Protein AF-A0A3P7E6A6-F1 (afdb_monomer_lite)

pLDDT: mean 84.82, std 11.06, range [55.81, 97.25]

Structure (mmCIF, N/CA/C/O backbone):
data_AF-A0A3P7E6A6-F1
#
_entry.id   AF-A0A3P7E6A6-F1
#
loop_
_atom_site.group_PDB
_atom_site.id
_atom_site.type_symbol
_atom_site.label_atom_id
_atom_site.label_alt_id
_atom_site.label_comp_id
_atom_site.label_asym_id
_atom_site.label_entity_id
_atom_site.label_seq_id
_atom_site.pdbx_PDB_ins_code
_atom_site.Cartn_x
_atom_site.Cartn_y
_atom_site.Cartn_z
_atom_site.occupancy
_atom_site.B_iso_or_equiv
_atom_site.auth_seq_id
_atom_site.auth_comp_id
_atom_site.auth_asym_id
_atom_site.auth_atom_id
_atom_site.pdbx_PDB_model_num
ATOM 1 N N . MET A 1 1 ? -2.492 -3.692 -2.249 1.00 81.19 1 MET A N 1
ATOM 2 C CA . MET A 1 1 ? -1.056 -3.326 -2.250 1.00 81.19 1 MET A CA 1
ATOM 3 C C . MET A 1 1 ? -0.349 -4.198 -1.227 1.00 81.19 1 MET A C 1
ATOM 5 O O . MET A 1 1 ? -1.005 -4.573 -0.264 1.00 81.19 1 MET A O 1
ATOM 9 N N . PHE A 1 2 ? 0.921 -4.546 -1.443 1.00 87.50 2 PHE A N 1
ATOM 10 C CA . PHE A 1 2 ? 1.742 -5.242 -0.449 1.00 87.50 2 PHE A CA 1
ATOM 11 C C . PHE A 1 2 ? 2.959 -4.363 -0.099 1.00 87.50 2 PHE A C 1
ATOM 13 O O . PHE A 1 2 ? 3.655 -3.942 -1.025 1.00 87.50 2 PHE A O 1
ATOM 20 N N . PRO A 1 3 ? 3.215 -4.075 1.188 1.00 90.12 3 PRO A N 1
ATOM 21 C CA . PRO A 1 3 ? 2.368 -4.431 2.326 1.00 90.12 3 PRO A CA 1
ATOM 22 C C . PRO A 1 3 ? 0.995 -3.742 2.254 1.00 90.12 3 PRO A C 1
ATOM 24 O O . PRO A 1 3 ? 0.812 -2.736 1.564 1.00 90.12 3 PRO A O 1
ATOM 27 N N . THR A 1 4 ? 0.004 -4.326 2.925 1.00 91.12 4 THR A N 1
ATOM 28 C CA . THR A 1 4 ? -1.323 -3.713 3.044 1.00 91.12 4 THR A CA 1
ATOM 29 C C . THR A 1 4 ? -1.209 -2.442 3.882 1.00 91.12 4 THR A C 1
ATOM 31 O O . THR A 1 4 ? -0.591 -2.466 4.944 1.00 91.12 4 THR A O 1
ATOM 34 N N . LEU A 1 5 ? -1.819 -1.342 3.430 1.00 89.44 5 LEU A N 1
ATOM 35 C CA . LEU A 1 5 ? -1.947 -0.133 4.242 1.00 89.44 5 LEU A CA 1
ATOM 36 C C . LEU A 1 5 ? -2.865 -0.437 5.435 1.00 89.44 5 LEU A C 1
ATOM 38 O O . LEU A 1 5 ? -4.048 -0.711 5.243 1.00 89.44 5 LEU A O 1
ATOM 42 N N . GLN A 1 6 ? -2.317 -0.412 6.648 1.00 90.94 6 GLN A N 1
ATOM 43 C CA . GLN A 1 6 ? -3.056 -0.603 7.895 1.00 90.94 6 GLN A CA 1
ATOM 44 C C . GLN A 1 6 ? -2.994 0.686 8.711 1.00 90.94 6 GLN A C 1
ATOM 46 O O . GLN A 1 6 ? -1.918 1.249 8.900 1.00 90.94 6 GLN A O 1
ATOM 51 N N . VAL A 1 7 ? -4.148 1.149 9.185 1.00 90.06 7 VAL A N 1
ATOM 52 C CA . VAL A 1 7 ? -4.275 2.371 9.985 1.00 90.06 7 VAL A CA 1
ATOM 53 C C . VAL A 1 7 ? -5.095 2.040 11.226 1.00 90.06 7 VAL A C 1
ATOM 55 O O . VAL A 1 7 ? -6.155 1.428 11.115 1.00 90.06 7 VAL A O 1
ATOM 58 N N . ALA A 1 8 ? -4.603 2.438 12.398 1.00 90.44 8 ALA A N 1
ATOM 59 C CA . ALA A 1 8 ? -5.331 2.362 13.658 1.00 90.44 8 ALA A CA 1
ATOM 60 C C . ALA A 1 8 ? -5.713 3.779 14.089 1.00 90.44 8 ALA A C 1
ATOM 62 O O . ALA A 1 8 ? -4.866 4.671 14.107 1.00 90.44 8 ALA A O 1
ATOM 63 N N . ILE A 1 9 ? -6.987 3.984 14.413 1.00 88.44 9 ILE A N 1
ATOM 64 C CA . ILE A 1 9 ? -7.528 5.281 14.820 1.00 88.44 9 ILE A CA 1
ATOM 65 C C . ILE A 1 9 ? -8.172 5.112 16.193 1.00 88.44 9 ILE A C 1
ATOM 67 O O . ILE A 1 9 ? -8.887 4.141 16.428 1.00 88.44 9 ILE A O 1
ATOM 71 N N . SER A 1 10 ? -7.909 6.052 17.096 1.00 89.62 10 SER A N 1
ATOM 72 C CA . SER A 1 10 ? -8.456 6.092 18.452 1.00 89.62 10 SER A CA 1
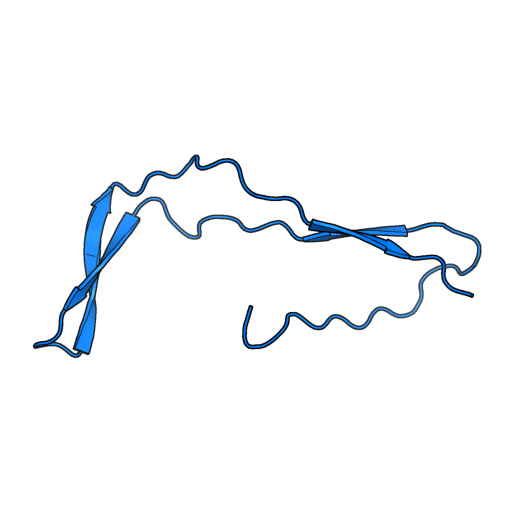ATOM 73 C C . SER A 1 10 ? -8.910 7.513 18.800 1.00 89.62 10 SER A C 1
ATOM 75 O O . SER A 1 10 ? -8.519 8.474 18.141 1.00 89.62 10 SER A O 1
ATOM 77 N N . GLY A 1 11 ? -9.765 7.646 19.819 1.00 91.44 11 GLY A N 1
ATOM 78 C CA . GLY A 1 11 ? -10.228 8.951 20.310 1.00 91.44 11 GLY A CA 1
ATOM 79 C C . GLY A 1 11 ? -11.282 9.649 19.442 1.00 91.44 11 GLY A C 1
ATOM 80 O O . GLY A 1 11 ? -11.512 10.839 19.628 1.00 91.44 11 GLY A O 1
ATOM 81 N N . LEU A 1 12 ? -11.910 8.941 18.498 1.00 88.81 12 LEU A N 1
ATOM 82 C CA . LEU A 1 12 ? -13.060 9.461 17.756 1.00 88.81 12 LEU A CA 1
ATOM 83 C C . LEU A 1 12 ? -14.352 9.314 18.561 1.00 88.81 12 LEU A C 1
ATOM 85 O O . LEU A 1 12 ? -14.498 8.389 19.359 1.00 88.81 12 LEU A O 1
ATOM 89 N N . GLU A 1 13 ? -15.294 10.218 18.305 1.00 91.19 13 GLU A N 1
ATOM 90 C CA . GLU A 1 13 ? -16.596 10.232 18.960 1.00 91.19 13 GLU A CA 1
ATOM 91 C C . GLU A 1 13 ? -17.475 9.079 18.427 1.00 91.19 13 GLU A C 1
ATOM 93 O O . GLU A 1 13 ? -17.755 9.046 17.224 1.00 91.19 13 GLU A O 1
ATOM 98 N N . PRO A 1 14 ? -17.961 8.150 19.274 1.00 86.12 14 PRO A N 1
ATOM 99 C CA . PRO A 1 14 ? -18.725 6.983 18.813 1.00 86.12 14 PRO A CA 1
ATOM 100 C C . PRO A 1 14 ? -20.063 7.329 18.147 1.00 86.12 14 PRO A C 1
ATOM 102 O O . PRO A 1 14 ? -20.580 6.560 17.342 1.00 86.12 14 PRO A O 1
ATOM 105 N N . SER A 1 15 ? -20.637 8.492 18.465 1.00 88.62 15 SER A N 1
ATOM 106 C CA . SER A 1 15 ? -21.935 8.929 17.938 1.00 88.62 15 SER A CA 1
ATOM 107 C C . SER A 1 15 ? -21.876 9.479 16.504 1.00 88.62 15 SER A C 1
ATOM 109 O O . SER A 1 15 ? -22.918 9.759 15.904 1.00 88.62 15 SER A O 1
ATOM 111 N N . VAL A 1 16 ? -20.678 9.619 15.925 1.00 89.56 16 VAL A N 1
ATOM 112 C CA . VAL A 1 16 ? -20.451 10.277 14.632 1.00 89.56 16 VAL A CA 1
ATOM 113 C C . VAL A 1 16 ? -20.054 9.264 13.554 1.00 89.56 16 VAL A C 1
ATOM 115 O O . VAL A 1 16 ? -19.306 8.317 13.787 1.00 89.56 16 VAL A O 1
ATOM 118 N N . ARG A 1 17 ? -20.544 9.475 12.325 1.00 86.94 17 ARG A N 1
ATOM 119 C CA . ARG A 1 17 ? -20.130 8.692 11.151 1.00 86.94 17 ARG A CA 1
ATOM 120 C C . ARG A 1 17 ? -18.909 9.319 10.498 1.00 86.94 17 ARG A C 1
ATOM 122 O O . ARG A 1 17 ? -18.937 10.494 10.136 1.00 86.94 17 ARG A O 1
ATOM 129 N N . TYR A 1 18 ? -17.888 8.502 10.266 1.00 87.94 18 TYR A N 1
ATOM 130 C CA . TYR A 1 18 ? -16.660 8.918 9.602 1.00 87.94 18 TYR A CA 1
ATOM 131 C C . TYR A 1 18 ? -16.488 8.178 8.275 1.00 87.94 18 TYR A C 1
ATOM 133 O O . TYR A 1 18 ? -16.729 6.975 8.160 1.00 87.94 18 TYR A O 1
ATOM 141 N N . SER A 1 19 ? -16.049 8.916 7.260 1.00 89.69 19 SER A N 1
ATOM 142 C CA . SER A 1 19 ? -15.518 8.354 6.021 1.00 89.69 19 SER A CA 1
ATOM 143 C C . SER A 1 19 ? -14.006 8.494 6.045 1.00 89.69 19 SER A C 1
ATOM 145 O O . SER A 1 19 ? -13.491 9.582 6.295 1.00 89.69 19 SER A O 1
ATOM 147 N N . LEU A 1 20 ? -13.298 7.407 5.764 1.00 89.06 20 LEU A N 1
ATOM 148 C CA . LEU A 1 20 ? -11.857 7.430 5.565 1.00 89.06 20 LEU A CA 1
ATOM 149 C C . LEU A 1 20 ? -11.577 7.373 4.072 1.00 89.06 20 LEU A C 1
ATOM 151 O O . LEU A 1 20 ? -12.092 6.501 3.373 1.00 89.06 20 LEU A O 1
ATOM 155 N N . MET A 1 21 ? -10.772 8.308 3.589 1.00 88.88 21 MET A N 1
ATOM 156 C CA . MET A 1 21 ? -10.391 8.391 2.187 1.00 88.88 21 MET A CA 1
ATOM 157 C C . MET A 1 21 ? -8.880 8.252 2.084 1.00 88.88 21 MET A C 1
ATOM 159 O O . MET A 1 21 ? -8.146 8.890 2.836 1.00 88.88 21 MET A O 1
ATOM 163 N N . VAL A 1 22 ? -8.429 7.408 1.161 1.00 88.56 22 VAL A N 1
ATOM 164 C CA . VAL A 1 22 ? -7.014 7.296 0.799 1.00 88.56 22 VAL A CA 1
ATOM 165 C C . VAL A 1 22 ? -6.860 7.804 -0.625 1.00 88.56 22 VAL A C 1
ATOM 167 O O . VAL A 1 22 ? -7.455 7.238 -1.549 1.00 88.56 22 VAL A O 1
ATOM 170 N N . ASP A 1 23 ? -6.072 8.864 -0.785 1.00 88.06 23 ASP A N 1
ATOM 171 C CA . ASP A 1 23 ? -5.600 9.348 -2.073 1.00 88.06 23 ASP A CA 1
ATOM 172 C C . ASP A 1 23 ? -4.151 8.901 -2.313 1.00 88.06 23 ASP A C 1
ATOM 174 O O . ASP A 1 23 ? -3.374 8.629 -1.398 1.00 88.06 23 ASP A O 1
ATOM 178 N N . LEU A 1 24 ? -3.796 8.756 -3.585 1.00 84.69 24 LEU A N 1
ATOM 179 C CA . LEU A 1 24 ? -2.425 8.509 -4.005 1.00 84.69 24 LEU A CA 1
ATOM 180 C C . LEU A 1 24 ? -2.034 9.673 -4.896 1.00 84.69 24 LEU A C 1
ATOM 182 O O . LEU A 1 24 ? -2.702 9.932 -5.888 1.00 84.69 24 LEU A O 1
ATOM 186 N N . THR A 1 25 ? -0.960 10.366 -4.545 1.00 84.69 25 THR A N 1
ATOM 187 C CA . THR A 1 25 ? -0.431 11.500 -5.305 1.00 84.69 25 THR A CA 1
ATOM 188 C C . THR A 1 25 ? 0.946 11.151 -5.859 1.00 84.69 25 THR A C 1
ATOM 190 O O . THR A 1 25 ? 1.738 10.442 -5.230 1.00 84.69 25 THR A O 1
ATOM 193 N N . CYS A 1 26 ? 1.226 11.613 -7.078 1.00 87.06 26 CYS A N 1
ATOM 194 C CA . CYS A 1 26 ? 2.549 11.472 -7.666 1.00 87.06 26 CYS A CA 1
ATOM 195 C C . CYS A 1 26 ? 3.559 12.330 -6.896 1.00 87.06 26 CYS A C 1
ATOM 197 O O . CYS A 1 26 ? 3.394 13.540 -6.774 1.00 87.06 26 CYS A O 1
ATOM 199 N N . ILE A 1 27 ? 4.648 11.703 -6.445 1.00 87.69 27 ILE A N 1
ATOM 200 C CA . ILE A 1 27 ? 5.762 12.398 -5.780 1.00 87.69 27 ILE A CA 1
ATOM 201 C C . ILE A 1 27 ? 6.450 13.372 -6.749 1.00 87.69 27 ILE A C 1
ATOM 203 O O . ILE A 1 27 ? 6.904 14.440 -6.345 1.00 87.69 27 ILE A O 1
ATOM 207 N N . ASP A 1 28 ? 6.529 13.010 -8.032 1.00 90.00 28 ASP A N 1
ATOM 208 C CA . ASP A 1 28 ? 7.031 13.882 -9.083 1.00 90.00 28 ASP A CA 1
ATOM 209 C C . ASP A 1 28 ? 6.378 13.613 -10.448 1.00 90.00 28 ASP A C 1
ATOM 211 O O . ASP A 1 28 ? 5.649 12.642 -10.657 1.00 90.00 28 ASP A O 1
ATOM 215 N N . ASN A 1 29 ? 6.682 14.494 -11.403 1.00 89.50 29 ASN A N 1
ATOM 216 C CA . ASN A 1 29 ? 6.223 14.398 -12.785 1.00 89.50 29 ASN A CA 1
ATOM 217 C C . ASN A 1 29 ? 7.292 13.742 -13.672 1.00 89.50 29 ASN A C 1
ATOM 219 O O . ASN A 1 29 ? 7.577 14.235 -14.767 1.00 89.50 29 ASN A O 1
ATOM 223 N N . LYS A 1 30 ? 7.944 12.665 -13.211 1.00 90.75 30 LYS A N 1
ATOM 224 C CA . LYS A 1 30 ? 8.991 11.962 -13.970 1.00 90.75 30 LYS A CA 1
ATOM 225 C C . LYS A 1 30 ? 8.603 10.518 -14.240 1.00 90.75 30 LYS A C 1
ATOM 227 O O . LYS A 1 30 ? 8.004 9.827 -13.425 1.00 90.75 30 LYS A O 1
ATOM 232 N N . ARG A 1 31 ? 8.985 10.033 -15.418 1.00 91.06 31 ARG A N 1
ATOM 233 C CA . ARG A 1 31 ? 8.896 8.615 -15.755 1.00 91.06 31 ARG A CA 1
ATOM 234 C C . ARG A 1 31 ? 10.218 7.950 -15.407 1.00 91.06 31 ARG A C 1
ATOM 236 O O . ARG A 1 31 ? 11.247 8.305 -15.980 1.00 91.06 31 ARG A O 1
ATOM 243 N N . TYR A 1 32 ? 10.184 6.963 -14.521 1.00 94.44 32 TYR A N 1
ATOM 244 C CA . TYR A 1 32 ? 11.364 6.188 -14.140 1.00 94.44 32 TYR A CA 1
ATOM 245 C C . TYR A 1 32 ? 11.505 4.910 -14.977 1.00 94.44 32 TYR A C 1
ATOM 247 O O . TYR A 1 32 ? 10.517 4.293 -15.375 1.00 94.44 32 TYR A O 1
ATOM 255 N N . ARG A 1 33 ? 12.750 4.505 -15.243 1.00 94.81 33 ARG A N 1
ATOM 256 C CA . ARG A 1 33 ? 13.126 3.209 -15.828 1.00 94.81 33 ARG A CA 1
ATOM 257 C C . ARG A 1 33 ? 14.176 2.549 -14.939 1.00 94.81 33 ARG A C 1
ATOM 259 O O . ARG A 1 33 ? 15.077 3.226 -14.452 1.00 94.81 33 ARG A O 1
ATOM 266 N N . TYR A 1 34 ? 14.089 1.232 -14.766 1.00 97.25 34 TYR A N 1
ATOM 267 C CA . TYR A 1 34 ? 15.120 0.465 -14.070 1.00 97.25 34 TYR A CA 1
ATOM 268 C C . TYR A 1 34 ? 16.323 0.196 -14.993 1.00 97.25 34 TYR A C 1
ATOM 270 O O . TYR A 1 34 ? 16.153 -0.280 -16.120 1.00 97.25 34 TYR A O 1
ATOM 278 N N . ALA A 1 35 ? 17.534 0.523 -14.537 1.00 96.31 35 ALA A N 1
ATOM 279 C CA . ALA A 1 35 ? 18.791 0.295 -15.247 1.00 96.31 35 ALA A CA 1
ATOM 280 C C . ALA A 1 35 ? 19.523 -0.920 -14.660 1.00 96.31 35 ALA A C 1
ATOM 282 O O . ALA A 1 35 ? 20.176 -0.813 -13.624 1.00 96.31 35 ALA A O 1
ATOM 283 N N . PHE A 1 36 ? 19.450 -2.062 -15.352 1.00 94.75 36 PHE A N 1
ATOM 284 C CA . PHE A 1 36 ? 19.986 -3.343 -14.873 1.00 94.75 36 PHE A CA 1
ATOM 285 C C . PHE A 1 36 ? 21.495 -3.329 -14.595 1.00 94.75 36 PHE A C 1
ATOM 287 O O . PHE A 1 36 ? 21.921 -3.853 -13.576 1.00 94.75 36 PHE A O 1
ATOM 294 N N . HIS A 1 37 ? 22.306 -2.681 -15.441 1.00 95.12 37 HIS A N 1
ATOM 295 C CA . HIS A 1 37 ? 23.766 -2.637 -15.253 1.00 95.12 37 HIS A CA 1
ATOM 296 C C . HIS A 1 37 ? 24.209 -1.871 -14.000 1.00 95.12 37 HIS A C 1
ATOM 298 O O . HIS A 1 37 ? 25.326 -2.048 -13.532 1.00 95.12 37 HIS A O 1
ATOM 304 N N . GLN A 1 38 ? 23.354 -0.982 -13.492 1.00 93.56 38 GLN A N 1
ATOM 305 C CA . GLN A 1 38 ? 23.657 -0.109 -12.358 1.00 93.56 38 GLN A CA 1
ATOM 306 C C . GLN A 1 38 ? 22.737 -0.392 -11.160 1.00 93.56 38 GLN A C 1
ATOM 308 O O . GLN A 1 38 ? 22.796 0.339 -10.175 1.00 93.56 38 GLN A O 1
ATOM 313 N N . SER A 1 39 ? 21.868 -1.407 -11.265 1.00 96.44 39 SER A N 1
ATOM 314 C CA . SER A 1 39 ? 20.875 -1.817 -10.263 1.00 96.44 39 SER A CA 1
ATOM 315 C C . SER A 1 39 ? 20.094 -0.659 -9.632 1.00 96.44 39 SER A C 1
ATOM 317 O O . SER A 1 39 ? 19.819 -0.662 -8.433 1.00 96.44 39 SER A O 1
ATOM 319 N N . LYS A 1 40 ? 19.734 0.356 -10.429 1.00 96.31 40 LYS A N 1
ATOM 320 C CA . LYS A 1 40 ? 19.084 1.580 -9.932 1.00 96.31 40 LYS A CA 1
ATOM 321 C C . LYS A 1 40 ? 17.978 2.093 -10.845 1.00 96.31 40 LYS A C 1
ATOM 323 O O . LYS A 1 40 ? 17.963 1.831 -12.048 1.00 96.31 40 LYS A O 1
ATOM 328 N N . TRP A 1 41 ? 17.084 2.890 -10.268 1.00 96.19 41 TRP A N 1
ATOM 329 C CA . TRP A 1 41 ? 16.078 3.652 -11.003 1.00 96.19 41 TRP A CA 1
ATOM 330 C C . TRP A 1 41 ? 16.691 4.930 -11.589 1.00 96.19 41 TRP A C 1
ATOM 332 O O . TRP A 1 41 ? 17.390 5.664 -10.893 1.00 96.19 41 TRP A O 1
ATOM 342 N N . ILE A 1 42 ? 16.434 5.197 -12.871 1.00 95.12 42 ILE A N 1
ATOM 343 C CA . ILE A 1 42 ? 16.879 6.402 -13.584 1.00 95.12 42 ILE A CA 1
ATOM 344 C C . ILE A 1 42 ? 15.693 7.126 -14.221 1.00 95.12 42 ILE A C 1
ATOM 346 O O . ILE A 1 42 ? 14.689 6.508 -14.581 1.00 95.12 42 ILE A O 1
ATOM 350 N N . VAL A 1 43 ? 15.820 8.441 -14.389 1.00 95.25 43 VAL A N 1
ATOM 351 C CA . VAL A 1 43 ? 14.822 9.252 -15.094 1.00 95.25 43 VAL A CA 1
ATOM 352 C C . VAL A 1 43 ? 14.891 8.938 -16.588 1.00 95.25 43 VAL A C 1
ATOM 354 O O . VAL A 1 43 ? 15.945 9.047 -17.207 1.00 95.25 43 VAL A O 1
ATOM 357 N N . ALA A 1 44 ? 13.759 8.548 -17.165 1.00 93.06 44 ALA A N 1
ATOM 358 C CA . ALA A 1 44 ? 13.617 8.182 -18.573 1.00 93.06 44 ALA A CA 1
ATOM 359 C C . ALA A 1 44 ? 12.828 9.216 -19.394 1.00 93.06 44 ALA A C 1
ATOM 361 O O . ALA A 1 44 ? 12.589 8.993 -20.582 1.00 93.06 44 ALA A O 1
ATOM 362 N N . GLY A 1 45 ? 12.355 10.294 -18.763 1.00 92.50 45 GLY A N 1
ATOM 363 C CA . GLY A 1 45 ? 11.619 11.382 -19.408 1.00 92.50 45 GLY A CA 1
ATOM 364 C C . GLY A 1 45 ? 10.525 11.986 -18.518 1.00 92.50 45 GLY A C 1
ATOM 365 O O . GLY A 1 45 ? 10.433 11.640 -17.336 1.00 92.50 45 GLY A O 1
ATOM 366 N N . PRO A 1 46 ? 9.683 12.8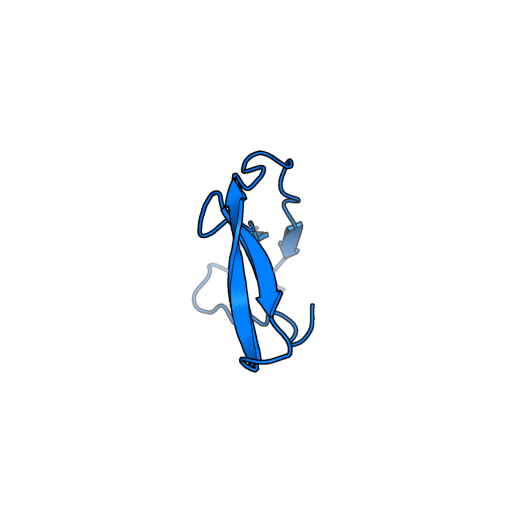71 -19.078 1.00 90.00 46 PRO A N 1
ATOM 367 C CA . PRO A 1 46 ? 8.549 13.450 -18.366 1.00 90.00 46 PRO A CA 1
ATOM 368 C C . PRO A 1 46 ? 7.500 12.378 -18.034 1.00 90.00 46 PRO A C 1
ATOM 370 O O . PRO A 1 46 ? 7.180 11.512 -18.853 1.00 90.00 46 PRO A O 1
ATOM 373 N N . GLY A 1 47 ? 6.993 12.419 -16.806 1.00 85.06 47 GLY A N 1
ATOM 374 C CA . GLY A 1 47 ? 5.884 11.599 -16.326 1.00 85.06 47 GLY A CA 1
ATOM 375 C C . GLY A 1 47 ? 4.541 12.235 -16.677 1.00 85.06 47 GLY A C 1
ATOM 376 O O . GLY A 1 47 ? 4.426 13.455 -16.774 1.00 85.06 47 GLY A O 1
ATOM 377 N N . LYS A 1 48 ? 3.510 11.407 -16.865 1.00 77.25 48 LYS A N 1
ATOM 378 C CA . LYS A 1 48 ? 2.131 11.891 -16.997 1.00 77.25 48 LYS A CA 1
ATOM 379 C C . LYS A 1 48 ? 1.560 12.076 -15.594 1.00 77.25 48 LYS A C 1
ATOM 381 O O . LYS A 1 48 ? 1.201 11.099 -14.952 1.00 77.25 48 LYS A O 1
ATOM 386 N N . SER A 1 49 ? 1.509 13.317 -15.132 1.00 65.62 49 SER A N 1
ATOM 387 C CA . SER A 1 49 ? 1.129 13.680 -13.762 1.00 65.62 49 SER A CA 1
ATOM 388 C C . SER A 1 49 ? -0.377 13.684 -13.486 1.00 65.62 49 SER A C 1
ATOM 390 O O . SER A 1 49 ? -0.787 13.790 -12.339 1.00 65.62 49 SER A O 1
ATOM 392 N N . HIS A 1 50 ? -1.208 13.551 -14.523 1.00 61.53 50 HIS A N 1
ATOM 393 C CA . HIS A 1 50 ? -2.666 13.658 -14.421 1.00 61.53 50 HIS A CA 1
ATOM 394 C C . HIS A 1 50 ? -3.370 12.385 -14.891 1.00 61.53 50 HIS A C 1
ATOM 396 O O . HIS A 1 50 ? -4.220 12.421 -15.780 1.00 61.53 50 HIS A O 1
ATOM 402 N N . VAL A 1 51 ? -3.013 11.239 -14.320 1.00 59.22 51 VAL A N 1
ATOM 403 C CA . VAL A 1 51 ? -3.905 10.078 -14.394 1.00 59.22 51 VAL A CA 1
ATOM 404 C C . VAL A 1 51 ? -4.852 10.205 -13.210 1.00 59.22 51 VAL A C 1
ATOM 406 O O . VAL A 1 51 ? -4.385 10.228 -12.078 1.00 59.22 51 VAL A O 1
ATOM 409 N N . TYR A 1 52 ? -6.152 10.366 -13.475 1.00 55.81 52 TYR A N 1
ATOM 410 C CA . TYR A 1 52 ? -7.197 10.465 -12.453 1.00 55.81 52 TYR A CA 1
ATOM 411 C C . TYR A 1 52 ? -6.965 9.429 -11.351 1.00 55.81 52 TYR A C 1
ATOM 413 O O . TYR A 1 52 ? -6.992 8.223 -11.603 1.00 55.81 52 TYR A O 1
ATOM 421 N N . PHE A 1 53 ? -6.668 9.911 -10.147 1.00 63.44 53 PHE A N 1
ATOM 422 C CA . PHE A 1 53 ? -6.353 9.045 -9.026 1.00 63.44 53 PHE A CA 1
ATOM 423 C C . PHE A 1 53 ? -7.635 8.424 -8.477 1.00 63.44 53 PHE A C 1
ATOM 425 O O . PHE A 1 53 ? -8.666 9.087 -8.353 1.00 63.44 53 PHE 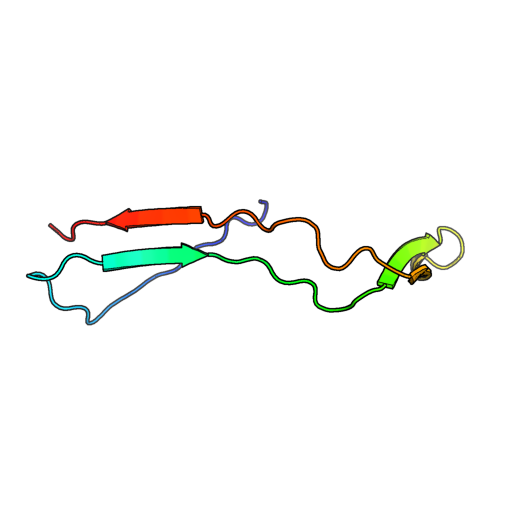A O 1
ATOM 432 N N . PHE A 1 54 ? -7.568 7.132 -8.162 1.00 68.62 54 PHE A N 1
ATOM 433 C CA . PHE A 1 54 ? -8.653 6.433 -7.493 1.00 68.62 54 PHE A CA 1
ATOM 434 C C . PHE A 1 54 ? -8.697 6.868 -6.035 1.00 68.62 54 PHE A C 1
ATOM 436 O O . PHE A 1 54 ? -7.736 6.680 -5.291 1.00 68.62 54 PHE A O 1
ATOM 443 N N . VAL A 1 55 ? -9.831 7.433 -5.638 1.00 75.31 55 VAL A N 1
ATOM 444 C CA . VAL A 1 55 ? -10.154 7.665 -4.236 1.00 75.31 55 VAL A CA 1
ATOM 445 C C . VAL A 1 55 ? -10.758 6.381 -3.688 1.00 75.31 55 VAL A C 1
ATOM 447 O O . VAL A 1 55 ? -11.801 5.926 -4.161 1.00 75.31 55 VAL A O 1
ATOM 450 N N . PHE A 1 56 ? -10.115 5.799 -2.682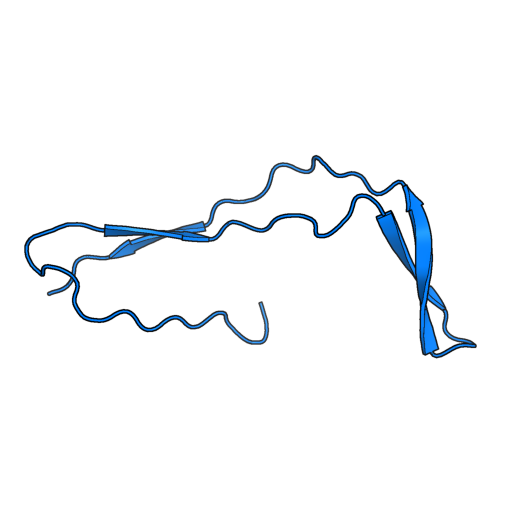 1.00 79.81 56 PHE A N 1
ATOM 451 C CA . PHE A 1 56 ? -10.681 4.673 -1.946 1.00 79.81 56 PHE A CA 1
ATOM 452 C C . PHE A 1 56 ? -11.400 5.216 -0.718 1.00 79.81 56 PHE A C 1
ATOM 454 O O . PHE A 1 56 ? -10.753 5.652 0.232 1.00 79.81 56 PHE A O 1
ATOM 461 N N . GLN A 1 57 ? -12.733 5.220 -0.760 1.00 80.25 57 GLN A N 1
ATOM 462 C CA . GLN A 1 57 ? -13.566 5.605 0.373 1.00 80.25 57 GLN A CA 1
ATOM 463 C C . GLN A 1 57 ? -13.983 4.366 1.163 1.00 80.25 57 GLN A C 1
ATOM 465 O O . GLN A 1 57 ? -14.568 3.429 0.619 1.00 80.25 57 GLN A O 1
ATOM 470 N N . PHE A 1 58 ? -13.740 4.406 2.465 1.00 77.38 58 PHE A N 1
ATOM 471 C CA . PHE A 1 58 ? -14.196 3.413 3.419 1.00 77.38 58 PHE A CA 1
ATOM 472 C C . PHE A 1 58 ? -15.158 4.076 4.400 1.00 77.38 58 PHE A C 1
ATOM 474 O O . PHE A 1 58 ? -14.821 5.063 5.054 1.00 77.38 58 PHE A O 1
ATOM 481 N N . ASN A 1 59 ? -16.374 3.544 4.480 1.00 74.81 59 ASN A N 1
ATOM 482 C CA . ASN A 1 59 ? -17.370 3.988 5.445 1.00 74.81 59 ASN A CA 1
ATOM 483 C C . ASN A 1 59 ? -17.317 3.061 6.652 1.00 74.81 59 ASN A C 1
ATOM 485 O O . ASN A 1 59 ? -17.498 1.852 6.504 1.00 74.81 59 ASN A O 1
ATOM 489 N N . PHE A 1 60 ? -17.094 3.630 7.832 1.00 68.00 60 PHE A N 1
ATOM 490 C CA . PHE A 1 60 ? -17.080 2.876 9.077 1.00 68.00 60 PHE A CA 1
ATOM 491 C C . PHE A 1 60 ? -18.150 3.426 10.013 1.00 68.00 60 PHE A C 1
ATOM 493 O O . PHE A 1 60 ? -18.329 4.637 10.14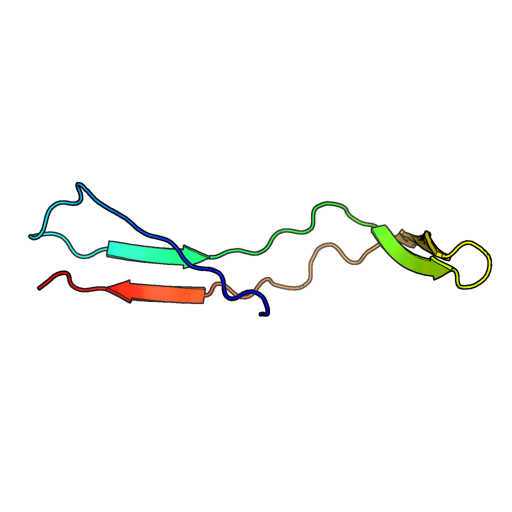2 1.00 68.00 60 PHE A O 1
ATOM 500 N N . THR A 1 61 ? -18.864 2.515 10.662 1.00 58.62 61 THR A N 1
ATOM 501 C CA . THR A 1 61 ? -19.679 2.829 11.836 1.00 58.62 61 THR A CA 1
ATOM 502 C C . THR A 1 61 ? -18.965 2.169 13.002 1.00 58.62 61 THR A C 1
ATOM 504 O O . THR A 1 61 ? -18.765 0.954 12.971 1.00 58.62 61 THR A O 1
ATOM 507 N N . PHE A 1 62 ? -18.497 2.958 13.966 1.00 63.19 62 PHE A N 1
ATOM 508 C CA . PHE A 1 62 ? -18.000 2.391 15.213 1.00 63.19 62 PHE A CA 1
ATOM 509 C C . PHE A 1 62 ? -19.227 1.899 15.988 1.00 63.19 62 PHE A C 1
ATOM 511 O O . PHE A 1 62 ? -20.143 2.681 16.234 1.00 63.19 62 PHE A O 1
ATOM 518 N N . ASN A 1 63 ? -19.281 0.588 16.233 1.00 59.19 63 ASN A N 1
ATOM 519 C CA . ASN A 1 63 ? -20.269 -0.027 17.123 1.00 59.19 63 ASN A CA 1
ATOM 520 C C . ASN A 1 63 ? -19.905 0.246 18.580 1.00 59.19 63 ASN A C 1
ATOM 522 O O . ASN A 1 63 ? -18.687 0.226 18.876 1.00 59.19 63 ASN A O 1
#

Foldseek 3Di:
DPVDDDDDDDDDDLVDKDKDKDWDADPDQFDWDQDPVVRDIDTPGGHDRDDPIDIDIDTDRRD

Secondary structure (DSSP, 8-state):
--S-------S--TTS-EEEEE----S-SEEEEEEGGGTEEEEEEE----S-PPPEEEEE---

Sequence (63 aa):
MFPTLQVAISGLEPSVRYSLMVDLTCIDNKRYRYAFHQSKWIVAGPGKSHVYFFVFQFNFTFN

Radius of gyration: 18.4 Å; chains: 1; bounding box: 46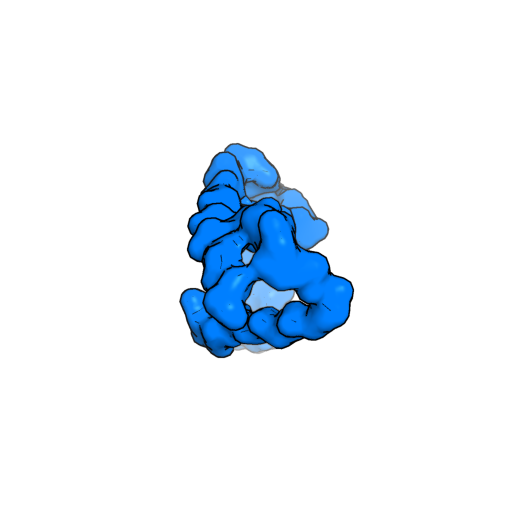×20×40 Å

InterPro domains:
  IPR001699 T-box transcription factor [PTHR11267] (1-51)
  IPR008967 p53-like transcription factor, DNA-binding domain superfamily [SSF49417] (1-56)
  IPR036960 T-box superfamily [G3DSA:2.60.40.820] (1-57)
  IPR046360 T-box transcription factor, DNA-binding domain [PF00907] (1-50)
  IPR046360 T-box transcription factor, DNA-binding domain [PS50252] (1-50)

Organism: Wuchereria bancrofti (NCBI:txid6293)